Protein AF-A0A958LF62-F1 (afdb_monomer_lite)

Structure (mmCIF, N/CA/C/O backbone):
data_AF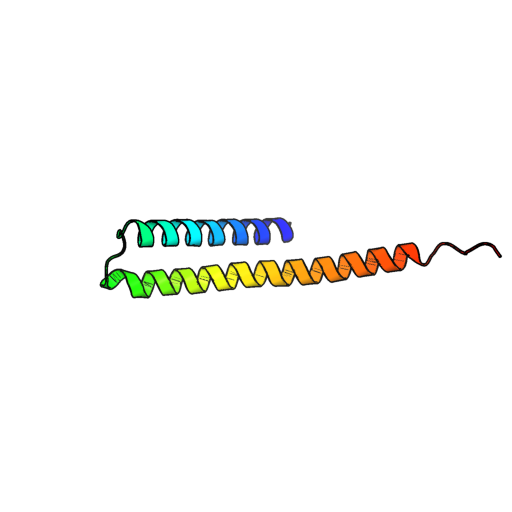-A0A958LF62-F1
#
_entry.id   AF-A0A958LF62-F1
#
loop_
_atom_site.group_PDB
_atom_site.id
_atom_site.type_symbol
_atom_site.label_atom_id
_atom_site.label_alt_id
_atom_site.label_comp_id
_atom_site.label_asym_id
_atom_site.label_entity_id
_atom_site.label_seq_id
_atom_site.pdbx_PDB_ins_code
_atom_site.Cartn_x
_atom_site.Cartn_y
_atom_site.Cartn_z
_atom_site.occupancy
_atom_site.B_iso_or_equiv
_atom_site.auth_seq_id
_atom_site.auth_comp_id
_atom_site.auth_asym_id
_atom_site.auth_atom_id
_atom_site.pdbx_PDB_model_num
ATOM 1 N N . MET A 1 1 ? 14.883 -13.045 -8.583 1.00 45.78 1 MET A N 1
ATOM 2 C CA . MET A 1 1 ? 14.166 -13.258 -7.300 1.00 45.78 1 MET A CA 1
ATOM 3 C C . MET A 1 1 ? 13.753 -11.952 -6.604 1.00 45.78 1 MET A C 1
ATOM 5 O O . MET A 1 1 ? 12.655 -11.908 -6.072 1.00 45.78 1 MET A O 1
ATOM 9 N N . ALA A 1 2 ? 14.541 -10.866 -6.650 1.00 54.31 2 ALA A N 1
ATOM 10 C CA . ALA A 1 2 ? 14.210 -9.602 -5.963 1.00 54.31 2 ALA A CA 1
ATOM 11 C C . ALA A 1 2 ? 12.907 -8.903 -6.425 1.00 54.31 2 ALA A C 1
ATOM 13 O O . ALA A 1 2 ? 12.254 -8.239 -5.624 1.00 54.31 2 ALA A O 1
ATOM 14 N N . ASN A 1 3 ? 12.500 -9.062 -7.692 1.00 57.47 3 ASN A N 1
ATOM 15 C CA . ASN A 1 3 ? 11.309 -8.386 -8.226 1.00 57.47 3 ASN A CA 1
ATOM 16 C C . ASN A 1 3 ? 9.986 -9.007 -7.733 1.00 57.47 3 ASN A C 1
ATOM 18 O O . ASN A 1 3 ? 9.025 -8.286 -7.489 1.00 57.47 3 ASN A O 1
ATOM 22 N N . GLN A 1 4 ? 9.955 -10.327 -7.510 1.00 57.78 4 GLN A N 1
ATOM 23 C CA . GLN A 1 4 ? 8.778 -11.021 -6.964 1.00 57.78 4 GLN A CA 1
ATOM 24 C C . GLN A 1 4 ? 8.512 -10.644 -5.503 1.00 57.78 4 GLN A C 1
ATOM 26 O O . GLN A 1 4 ? 7.361 -10.473 -5.123 1.00 57.78 4 GLN A O 1
ATOM 31 N N . ALA A 1 5 ? 9.564 -10.456 -4.700 1.00 64.31 5 ALA A N 1
ATOM 32 C CA . ALA A 1 5 ? 9.421 -10.066 -3.298 1.00 64.31 5 ALA A CA 1
ATOM 33 C C . ALA A 1 5 ? 8.837 -8.649 -3.137 1.00 64.31 5 ALA A C 1
ATOM 35 O O . ALA A 1 5 ? 8.020 -8.418 -2.251 1.00 64.31 5 ALA A O 1
ATOM 36 N N . LYS A 1 6 ? 9.210 -7.705 -4.016 1.00 71.00 6 LYS A N 1
ATOM 37 C CA . LYS A 1 6 ? 8.646 -6.344 -4.012 1.00 71.00 6 LYS A CA 1
ATOM 38 C C . LYS A 1 6 ? 7.194 -6.317 -4.487 1.00 71.00 6 LYS A C 1
ATOM 40 O O . LYS A 1 6 ? 6.386 -5.629 -3.876 1.00 71.00 6 LYS A O 1
ATOM 45 N N . ALA A 1 7 ? 6.860 -7.093 -5.519 1.00 67.44 7 ALA A N 1
ATOM 46 C CA . ALA A 1 7 ? 5.481 -7.234 -5.983 1.00 67.44 7 ALA A CA 1
ATOM 47 C C . ALA A 1 7 ? 4.587 -7.860 -4.900 1.00 67.44 7 ALA A C 1
ATOM 49 O O . ALA A 1 7 ? 3.549 -7.298 -4.573 1.00 67.44 7 ALA A O 1
ATOM 50 N N . ALA A 1 8 ? 5.036 -8.945 -4.259 1.00 72.75 8 ALA A N 1
ATOM 51 C CA . ALA A 1 8 ? 4.331 -9.533 -3.121 1.00 72.75 8 ALA A CA 1
ATOM 52 C C . ALA A 1 8 ? 4.149 -8.516 -1.981 1.00 72.75 8 ALA A C 1
ATOM 54 O O . ALA A 1 8 ? 3.053 -8.377 -1.451 1.00 72.75 8 ALA A O 1
ATOM 55 N N . SER A 1 9 ? 5.185 -7.727 -1.672 1.00 87.38 9 SER A N 1
ATOM 56 C CA . SER A 1 9 ? 5.102 -6.675 -0.653 1.00 87.38 9 SER A CA 1
ATOM 57 C C . SER A 1 9 ? 4.120 -5.554 -1.020 1.00 87.38 9 SER A C 1
ATOM 59 O O . SER A 1 9 ? 3.434 -5.037 -0.137 1.00 87.38 9 SER A O 1
ATOM 61 N N . PHE A 1 10 ? 4.012 -5.179 -2.298 1.00 93.75 10 PHE A N 1
ATOM 62 C CA . PHE A 1 10 ? 3.009 -4.219 -2.759 1.00 93.75 10 PHE A CA 1
ATOM 63 C C . PHE A 1 10 ? 1.595 -4.775 -2.589 1.00 93.75 10 PHE A C 1
ATOM 65 O O . PHE A 1 10 ? 0.789 -4.142 -1.914 1.00 93.75 10 PHE A O 1
ATOM 72 N N . GLU A 1 11 ? 1.323 -5.963 -3.136 1.00 94.62 11 GLU A N 1
ATOM 73 C CA . GLU A 1 11 ? -0.001 -6.597 -3.096 1.00 94.62 11 GLU A CA 1
ATOM 74 C C . GLU A 1 11 ? -0.481 -6.824 -1.658 1.00 94.62 11 GLU A C 1
ATOM 76 O O . GLU A 1 11 ? -1.620 -6.521 -1.306 1.00 94.62 11 GLU A O 1
ATOM 81 N N . GLU A 1 12 ? 0.408 -7.288 -0.779 1.00 94.88 12 GLU A N 1
ATOM 82 C CA . GLU A 1 12 ? 0.100 -7.483 0.638 1.00 94.88 12 GLU A CA 1
ATOM 83 C C . GLU A 1 12 ? -0.282 -6.177 1.340 1.00 94.88 12 GLU A C 1
ATOM 85 O O . GLU A 1 12 ? -1.225 -6.150 2.133 1.00 94.88 12 GLU A O 1
ATOM 90 N N . ASN A 1 13 ? 0.447 -5.087 1.083 1.00 96.25 13 ASN A N 1
ATOM 91 C CA . ASN A 1 13 ? 0.155 -3.796 1.703 1.00 96.25 13 ASN A CA 1
ATOM 92 C C . ASN A 1 13 ? -1.066 -3.122 1.078 1.00 96.25 13 ASN A C 1
ATOM 94 O O . ASN A 1 13 ? -1.851 -2.518 1.805 1.00 96.25 13 ASN A O 1
ATOM 98 N N . PHE A 1 14 ? -1.281 -3.282 -0.225 1.00 96.88 14 PHE A N 1
ATOM 99 C CA . PHE A 1 14 ? -2.477 -2.793 -0.897 1.00 96.88 14 PHE A CA 1
ATOM 100 C C . PHE A 1 14 ? -3.731 -3.480 -0.349 1.00 96.88 14 PHE A C 1
ATOM 102 O O . PHE A 1 14 ? -4.662 -2.806 0.084 1.00 96.88 14 PHE A O 1
ATOM 109 N N . LYS A 1 15 ? -3.698 -4.808 -0.198 1.00 96.50 15 LYS A N 1
ATOM 110 C CA . LYS A 1 15 ? -4.794 -5.575 0.405 1.00 96.50 15 LYS A CA 1
ATOM 111 C C . LYS A 1 15 ? -5.104 -5.153 1.846 1.00 96.50 15 LYS A C 1
ATOM 113 O O . LYS A 1 15 ? -6.265 -5.132 2.253 1.00 96.50 15 LYS A O 1
ATOM 118 N N . LYS A 1 16 ? -4.085 -4.791 2.637 1.00 94.81 16 LYS A N 1
ATOM 119 C CA . LYS A 1 16 ? -4.295 -4.221 3.983 1.00 94.81 16 LYS A CA 1
ATOM 120 C C . LYS A 1 16 ? -5.034 -2.886 3.924 1.00 94.81 16 LYS A C 1
ATOM 122 O O . LYS A 1 16 ? -5.899 -2.644 4.760 1.00 94.81 16 LYS A O 1
ATOM 127 N N . LEU A 1 17 ? -4.706 -2.031 2.955 1.00 96.88 17 LEU A N 1
ATOM 128 C CA . LEU A 1 17 ? -5.384 -0.748 2.762 1.00 96.88 17 LEU A CA 1
ATOM 129 C C . LEU A 1 17 ? -6.842 -0.934 2.341 1.00 96.88 17 LEU A C 1
ATOM 131 O O . LEU A 1 17 ? -7.707 -0.240 2.869 1.00 96.88 17 LEU A O 1
ATOM 135 N N . GLU A 1 18 ? -7.123 -1.885 1.449 1.00 97.19 18 GLU A N 1
ATOM 136 C CA . GLU A 1 18 ? -8.493 -2.229 1.047 1.00 97.19 18 GLU A CA 1
ATOM 137 C C . GLU A 1 18 ? -9.324 -2.701 2.242 1.00 97.19 18 GLU A C 1
ATOM 139 O O . GLU A 1 18 ? -10.420 -2.188 2.473 1.00 97.19 18 GLU A O 1
ATOM 144 N N . LEU A 1 19 ? -8.775 -3.618 3.047 1.00 95.69 19 LEU A N 1
ATOM 145 C CA . LEU A 1 19 ? -9.443 -4.111 4.250 1.00 95.69 19 LEU A CA 1
ATOM 146 C C . LEU A 1 19 ? -9.723 -2.975 5.238 1.00 95.69 19 LEU A C 1
ATOM 148 O O . LEU A 1 19 ? -10.838 -2.851 5.734 1.00 95.69 19 LEU A O 1
ATOM 152 N N . LEU A 1 20 ? -8.736 -2.117 5.487 1.00 95.12 20 LEU A N 1
ATOM 153 C CA . LEU A 1 20 ? -8.880 -0.992 6.407 1.00 95.12 20 LEU A CA 1
ATOM 154 C C . LEU A 1 20 ? -9.915 0.026 5.906 1.00 95.12 20 LEU A C 1
ATOM 156 O O . LEU A 1 20 ? -10.706 0.543 6.693 1.00 95.12 20 LEU A O 1
ATOM 160 N N . SER A 1 21 ? -9.954 0.282 4.595 1.00 95.06 21 SER A N 1
ATOM 161 C CA . SER A 1 21 ? -10.988 1.114 3.971 1.00 95.06 21 SER A CA 1
ATOM 162 C C . SER A 1 21 ? -12.381 0.511 4.160 1.00 95.06 21 SER A C 1
ATOM 164 O O . SER A 1 21 ? -13.323 1.236 4.479 1.00 95.06 21 SER A O 1
ATOM 166 N N . GLN A 1 22 ? -12.517 -0.804 3.990 1.00 96.88 22 GLN A N 1
ATOM 167 C CA . GLN A 1 22 ? -13.782 -1.503 4.191 1.00 96.88 22 GLN A CA 1
ATOM 168 C C . GLN A 1 22 ? -14.228 -1.452 5.660 1.00 96.88 22 GLN A C 1
ATOM 170 O O . GLN A 1 22 ? -15.380 -1.144 5.949 1.00 96.88 22 GLN A O 1
ATOM 175 N N . GLU A 1 23 ? -13.318 -1.687 6.606 1.00 94.94 23 GLU A N 1
ATOM 176 C CA . GLU A 1 23 ? -13.610 -1.605 8.041 1.00 94.94 23 GLU A CA 1
ATOM 177 C C . GLU A 1 23 ? -14.036 -0.194 8.480 1.00 94.94 23 GLU A C 1
ATOM 179 O O . GLU A 1 23 ? -14.925 -0.063 9.325 1.00 94.94 23 GLU A O 1
ATOM 184 N N . LEU A 1 24 ? -13.450 0.857 7.892 1.00 92.31 24 LEU A N 1
ATOM 185 C CA . LEU A 1 24 ? -13.878 2.243 8.108 1.00 92.31 24 LEU A CA 1
ATOM 186 C C . LEU A 1 24 ? -15.299 2.490 7.586 1.00 92.31 24 LEU A C 1
ATOM 188 O O . LEU A 1 24 ? -16.116 3.068 8.299 1.00 92.31 24 LEU A O 1
ATOM 192 N N . GLN A 1 25 ? -15.604 2.046 6.363 1.00 94.31 25 GLN A N 1
ATOM 193 C CA . GLN A 1 25 ? -16.930 2.210 5.750 1.00 94.31 25 GLN A CA 1
ATOM 194 C C . GLN A 1 25 ? -18.022 1.455 6.518 1.00 94.31 25 GLN A C 1
ATOM 196 O O . GLN A 1 25 ? -19.124 1.971 6.702 1.00 94.31 25 GLN A O 1
ATOM 201 N N . ASP A 1 26 ? -17.688 0.270 7.026 1.00 96.38 26 ASP A N 1
ATOM 202 C CA . ASP A 1 26 ? -18.585 -0.568 7.820 1.00 96.38 26 ASP A CA 1
ATOM 203 C C . ASP A 1 26 ? -18.730 -0.088 9.279 1.00 96.38 26 ASP A C 1
ATOM 205 O O . ASP A 1 26 ? -19.423 -0.734 10.066 1.00 96.38 26 ASP A O 1
ATOM 209 N N . ASN A 1 27 ? -18.085 1.023 9.667 1.00 93.06 27 ASN A N 1
ATOM 210 C CA . ASN A 1 27 ? -18.032 1.535 11.044 1.00 93.06 27 ASN A CA 1
ATOM 211 C C . ASN A 1 27 ? -17.540 0.490 12.069 1.00 93.06 27 ASN A C 1
ATOM 213 O O . ASN A 1 27 ? -17.995 0.461 13.213 1.00 93.06 27 ASN A O 1
ATOM 217 N N . LYS A 1 28 ? -16.606 -0.381 11.666 1.00 94.75 28 LYS A N 1
ATOM 218 C CA . LYS A 1 28 ? -16.021 -1.432 12.522 1.00 94.75 28 LYS A CA 1
ATOM 219 C C . LYS A 1 28 ? -14.835 -0.949 13.357 1.00 94.75 28 LYS A C 1
ATOM 221 O O . LYS A 1 28 ? -14.372 -1.687 14.219 1.00 94.75 28 LYS A O 1
ATOM 226 N N . ILE A 1 29 ? -14.337 0.257 13.091 1.00 91.75 29 ILE A N 1
ATOM 227 C CA . ILE A 1 29 ? -13.195 0.850 13.791 1.00 91.75 29 ILE A CA 1
ATOM 228 C C . ILE A 1 29 ? -13.706 1.806 14.862 1.00 91.75 29 ILE A C 1
ATOM 230 O O . ILE A 1 29 ? -14.430 2.759 14.568 1.00 91.75 29 ILE A O 1
ATOM 234 N N . THR A 1 30 ? -13.314 1.566 16.109 1.00 94.06 30 THR A N 1
ATOM 235 C CA . THR A 1 30 ? -13.646 2.457 17.226 1.00 94.06 30 THR A CA 1
ATOM 236 C C . THR A 1 30 ? -12.761 3.713 17.239 1.00 94.06 30 THR A C 1
ATOM 238 O O . THR A 1 30 ? -11.709 3.763 16.602 1.00 94.06 30 THR A O 1
ATOM 241 N N . ILE A 1 31 ? -13.161 4.748 17.992 1.00 91.44 31 ILE A N 1
ATOM 242 C CA . ILE A 1 31 ? -12.373 5.989 18.160 1.00 91.44 31 ILE A CA 1
ATOM 243 C C . ILE A 1 31 ? -10.953 5.687 18.669 1.00 91.44 31 ILE A C 1
ATOM 245 O O . ILE A 1 31 ? -9.987 6.250 18.152 1.00 91.44 31 ILE A O 1
ATOM 249 N N . ASP A 1 32 ? -10.824 4.777 19.639 1.00 94.81 32 ASP A N 1
ATOM 250 C CA . ASP A 1 32 ? -9.535 4.404 20.234 1.00 94.81 32 ASP A CA 1
ATOM 251 C C . ASP A 1 32 ? -8.631 3.670 19.229 1.00 94.81 32 ASP A C 1
ATOM 253 O O . ASP A 1 32 ? -7.406 3.807 19.252 1.00 94.81 32 ASP A O 1
ATOM 257 N N . GLU A 1 33 ? -9.234 2.934 18.294 1.00 94.25 33 GLU A N 1
ATOM 258 C CA . GLU A 1 33 ? -8.531 2.213 17.233 1.00 94.25 33 GLU A CA 1
ATOM 259 C C . GLU A 1 33 ? -8.223 3.088 16.014 1.00 94.25 33 GLU A C 1
ATOM 261 O O . GLU A 1 33 ? -7.355 2.745 15.212 1.00 94.25 33 GLU A O 1
ATOM 266 N N . LEU A 1 34 ? -8.873 4.242 15.861 1.00 92.44 34 LEU A N 1
ATOM 267 C CA . LEU A 1 34 ? -8.724 5.062 14.663 1.00 92.44 34 LEU A CA 1
ATOM 268 C C . LEU A 1 34 ? -7.273 5.520 14.459 1.00 92.44 34 LEU A C 1
ATOM 270 O O . LEU A 1 34 ? -6.709 5.369 13.377 1.00 92.44 34 LEU A O 1
ATOM 274 N N . VAL A 1 35 ? -6.632 6.036 15.510 1.00 94.69 35 VAL A N 1
ATOM 275 C CA . VAL A 1 35 ? -5.237 6.503 15.443 1.00 94.69 35 VAL A CA 1
ATOM 276 C C . VAL A 1 35 ? -4.254 5.382 15.064 1.00 94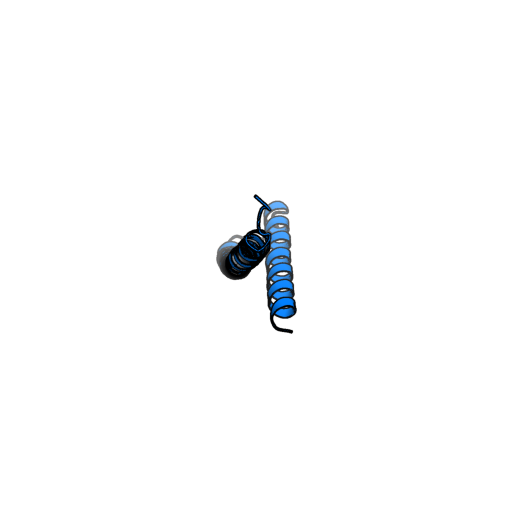.69 35 VAL A C 1
ATOM 278 O O . VAL A 1 35 ? -3.466 5.596 14.135 1.00 94.69 35 VAL A O 1
ATOM 281 N N . PRO A 1 36 ? -4.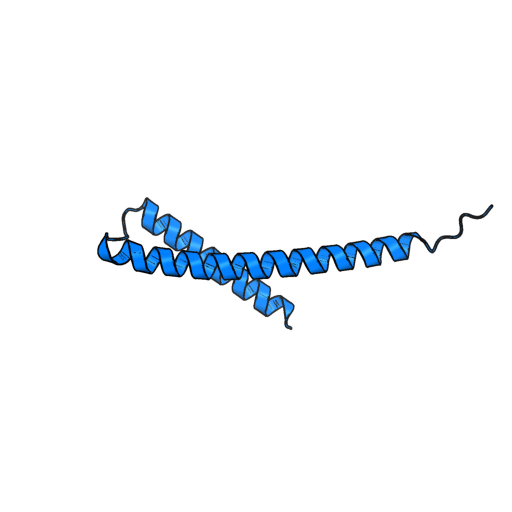233 4.208 15.730 1.00 95.56 36 PRO A N 1
ATOM 28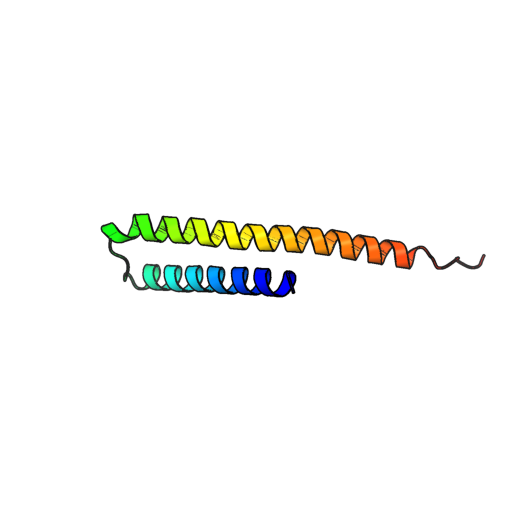2 C CA . PRO A 1 36 ? -3.329 3.127 15.341 1.00 95.56 36 PRO A CA 1
ATOM 283 C C . PRO A 1 36 ? -3.613 2.600 13.929 1.00 95.56 36 PRO A C 1
ATOM 285 O O . PRO A 1 36 ? -2.669 2.427 13.159 1.00 95.56 36 PRO A O 1
ATOM 288 N N . ARG A 1 37 ? -4.883 2.461 13.530 1.00 94.19 37 ARG A N 1
ATOM 289 C CA . ARG A 1 37 ? -5.256 2.000 12.182 1.00 94.19 37 ARG A CA 1
ATOM 290 C C . ARG A 1 37 ? -4.776 2.960 11.093 1.00 94.19 37 ARG A C 1
ATOM 292 O O . ARG A 1 37 ? -4.172 2.541 10.108 1.00 94.19 37 ARG A O 1
ATOM 299 N N . ILE A 1 38 ? -4.926 4.267 11.292 1.00 94.06 38 ILE A N 1
ATOM 300 C CA . ILE A 1 38 ? -4.399 5.254 10.340 1.00 94.06 38 ILE A CA 1
ATOM 301 C C . ILE A 1 38 ? -2.862 5.215 10.271 1.00 94.06 38 ILE A C 1
ATOM 303 O O . ILE A 1 38 ? -2.299 5.368 9.187 1.00 94.06 38 ILE A O 1
ATOM 307 N N . LYS A 1 39 ? -2.153 4.954 11.380 1.00 96.06 39 LYS A N 1
ATOM 308 C CA . LYS A 1 39 ? -0.687 4.771 11.345 1.00 96.06 39 LYS A CA 1
ATOM 309 C C . LYS A 1 39 ? -0.276 3.558 10.511 1.00 96.06 39 LYS A C 1
ATOM 311 O O . LYS A 1 39 ? 0.674 3.661 9.732 1.00 96.06 39 LYS A O 1
ATOM 316 N N . GLU A 1 40 ? -0.986 2.442 10.647 1.00 94.19 40 GLU A N 1
ATOM 317 C CA . GLU A 1 40 ? -0.771 1.246 9.824 1.00 94.19 40 GLU A CA 1
ATOM 318 C C . GLU A 1 40 ? -1.019 1.540 8.342 1.00 94.19 40 GLU A C 1
ATOM 320 O O . GLU A 1 40 ? -0.183 1.204 7.502 1.00 94.19 40 GLU A O 1
ATOM 325 N N . ALA A 1 41 ? -2.100 2.258 8.024 1.00 95.56 41 ALA A N 1
ATOM 326 C CA . ALA A 1 41 ? -2.396 2.681 6.659 1.00 95.56 41 ALA A CA 1
ATOM 327 C C . ALA A 1 41 ? -1.276 3.558 6.075 1.00 95.56 41 ALA A C 1
ATOM 329 O O . ALA A 1 41 ? -0.810 3.327 4.961 1.00 95.56 41 ALA A O 1
ATOM 330 N N . VAL A 1 42 ? -0.769 4.530 6.839 1.00 97.25 42 VAL A N 1
ATOM 331 C CA . VAL A 1 42 ? 0.356 5.374 6.404 1.00 97.25 42 VAL A CA 1
ATOM 332 C C . VAL A 1 42 ? 1.611 4.540 6.135 1.00 97.25 42 VAL A C 1
ATOM 334 O O . VAL A 1 42 ? 2.320 4.805 5.161 1.00 97.25 42 VAL A O 1
ATOM 337 N N . ALA A 1 43 ? 1.903 3.537 6.966 1.00 96.12 43 ALA A N 1
ATOM 338 C CA . ALA A 1 43 ? 3.039 2.644 6.751 1.00 96.12 43 ALA A CA 1
ATOM 339 C C . ALA A 1 43 ? 2.873 1.805 5.472 1.00 96.12 43 ALA A C 1
ATOM 341 O O . ALA A 1 43 ? 3.794 1.756 4.655 1.00 96.12 43 ALA A O 1
ATOM 342 N N . ALA A 1 44 ? 1.691 1.224 5.255 1.00 95.81 44 ALA A N 1
ATOM 343 C CA . ALA A 1 44 ? 1.379 0.458 4.051 1.00 95.81 44 ALA A CA 1
ATOM 344 C C . ALA A 1 44 ? 1.466 1.325 2.780 1.00 95.81 44 ALA A C 1
ATOM 346 O O . ALA A 1 44 ? 2.134 0.940 1.822 1.00 95.81 44 ALA A O 1
ATOM 347 N N . ILE A 1 45 ? 0.909 2.543 2.798 1.00 95.75 45 ILE A N 1
ATOM 348 C CA . ILE A 1 45 ? 0.990 3.495 1.674 1.00 95.75 45 ILE A CA 1
ATOM 349 C C . ILE A 1 45 ? 2.444 3.830 1.335 1.00 95.75 45 ILE A C 1
ATOM 351 O O . ILE A 1 45 ? 2.794 3.913 0.158 1.00 95.75 45 ILE A O 1
ATOM 355 N N . LYS A 1 46 ? 3.305 4.032 2.341 1.00 96.12 46 LYS A N 1
ATOM 356 C CA . LYS A 1 46 ? 4.733 4.303 2.109 1.00 96.12 46 LYS A CA 1
ATOM 357 C C . LYS A 1 46 ? 5.411 3.152 1.372 1.00 96.12 46 LYS A C 1
ATOM 359 O O . LYS A 1 46 ? 6.182 3.410 0.452 1.00 96.12 46 LYS A O 1
ATOM 364 N N . ILE A 1 47 ? 5.104 1.911 1.747 1.00 94.88 47 ILE A N 1
ATOM 365 C CA . ILE A 1 47 ? 5.643 0.725 1.073 1.00 94.88 47 ILE A CA 1
ATOM 366 C C . ILE A 1 47 ? 5.137 0.668 -0.370 1.00 94.88 47 ILE A C 1
ATOM 368 O O . ILE A 1 47 ? 5.950 0.565 -1.287 1.00 94.88 47 ILE A O 1
ATOM 372 N N . CYS A 1 48 ? 3.826 0.820 -0.583 1.00 95.31 48 CYS A N 1
ATOM 373 C CA . CYS A 1 48 ? 3.241 0.814 -1.923 1.00 95.31 48 CYS A CA 1
ATOM 374 C C . CYS A 1 48 ? 3.885 1.878 -2.826 1.00 95.31 48 CYS A C 1
ATOM 376 O O . CYS A 1 48 ? 4.314 1.566 -3.934 1.00 95.31 48 CYS A O 1
ATOM 378 N N . LYS A 1 49 ? 4.028 3.116 -2.331 1.00 95.25 49 LYS A N 1
ATOM 379 C CA . LYS A 1 49 ? 4.705 4.203 -3.055 1.00 95.25 49 LYS A CA 1
ATOM 380 C C . LYS A 1 49 ? 6.155 3.872 -3.394 1.00 95.25 49 LYS A C 1
ATOM 382 O O . LYS A 1 49 ? 6.583 4.152 -4.505 1.00 95.25 49 LYS A O 1
ATOM 387 N N . GLY A 1 50 ? 6.898 3.267 -2.468 1.00 93.56 50 GLY A N 1
ATOM 388 C CA . GLY A 1 50 ? 8.273 2.841 -2.729 1.00 93.56 50 GLY A CA 1
ATOM 389 C C . GLY A 1 50 ? 8.360 1.848 -3.890 1.00 93.56 50 GLY A C 1
ATOM 390 O O . GLY A 1 50 ? 9.168 2.031 -4.793 1.00 93.56 50 GLY A O 1
ATOM 391 N N . VAL A 1 51 ? 7.480 0.842 -3.913 1.00 94.19 51 VAL A N 1
ATOM 392 C CA . VAL A 1 51 ? 7.455 -0.148 -5.002 1.00 94.19 51 VAL A CA 1
ATOM 393 C C . VAL A 1 51 ? 7.046 0.481 -6.336 1.00 94.19 51 VAL A C 1
ATOM 395 O O . VAL A 1 51 ? 7.637 0.142 -7.362 1.00 94.19 51 VAL A O 1
ATOM 398 N N . LEU A 1 52 ? 6.080 1.405 -6.339 1.00 93.75 52 LEU A N 1
ATOM 399 C CA . LEU A 1 52 ? 5.671 2.120 -7.554 1.00 93.75 52 LEU A CA 1
ATOM 400 C C . LEU A 1 52 ? 6.815 2.964 -8.121 1.00 93.75 52 LEU A C 1
ATOM 402 O O . LEU A 1 52 ? 7.125 2.825 -9.299 1.00 93.75 52 LEU A O 1
ATOM 406 N N . ASN A 1 53 ? 7.496 3.747 -7.283 1.00 94.56 53 ASN A N 1
ATOM 407 C CA . ASN A 1 53 ? 8.634 4.565 -7.708 1.00 94.56 53 ASN A CA 1
ATOM 408 C C . ASN A 1 53 ? 9.785 3.702 -8.255 1.00 94.56 53 ASN A C 1
ATOM 410 O O . ASN A 1 53 ? 10.363 4.013 -9.292 1.00 94.56 53 ASN A O 1
ATOM 414 N N . ASP A 1 54 ? 10.097 2.586 -7.588 1.00 92.94 54 ASP A N 1
ATOM 415 C CA . ASP A 1 54 ? 11.108 1.634 -8.063 1.00 92.94 54 ASP A CA 1
ATOM 416 C C . ASP A 1 54 ? 10.725 1.007 -9.413 1.00 92.94 54 ASP A C 1
ATOM 418 O O . ASP A 1 54 ? 11.593 0.636 -10.203 1.00 92.94 54 ASP A O 1
ATOM 422 N N . THR A 1 55 ? 9.427 0.818 -9.654 1.00 93.25 55 THR A N 1
ATOM 423 C CA . THR A 1 55 ? 8.910 0.252 -10.905 1.00 93.25 55 THR A CA 1
ATOM 424 C C . THR A 1 55 ? 8.960 1.283 -12.023 1.00 93.25 55 THR A C 1
ATOM 426 O O . THR A 1 55 ? 9.404 0.960 -13.120 1.00 93.25 55 THR A O 1
ATOM 429 N N . GLU A 1 56 ? 8.573 2.525 -11.735 1.00 94.69 56 GLU A N 1
ATOM 430 C CA . GLU A 1 56 ? 8.690 3.654 -12.657 1.00 94.69 56 GLU A CA 1
ATOM 431 C C . GLU A 1 56 ? 10.142 3.853 -13.107 1.00 94.69 56 GLU A C 1
ATOM 433 O O . GLU A 1 56 ? 10.402 3.908 -14.306 1.00 94.69 56 GLU A O 1
ATOM 438 N N . ALA A 1 57 ? 11.101 3.846 -12.174 1.00 94.94 57 ALA A N 1
ATOM 439 C CA . ALA A 1 57 ? 12.523 3.970 -12.496 1.00 94.94 57 ALA A CA 1
ATOM 440 C C . ALA A 1 57 ? 13.003 2.882 -13.473 1.00 94.94 57 ALA A C 1
ATOM 442 O O . ALA A 1 57 ? 13.674 3.182 -14.456 1.00 94.94 57 ALA A O 1
ATOM 443 N N . LYS A 1 58 ? 12.596 1.626 -13.257 1.00 93.31 58 LYS A N 1
ATOM 444 C CA . LYS A 1 58 ? 12.936 0.516 -14.162 1.00 93.31 58 LYS A CA 1
ATOM 445 C C . LYS A 1 58 ? 12.280 0.645 -15.53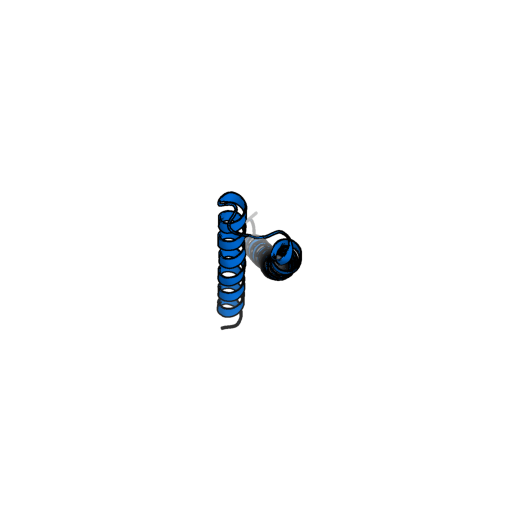1 1.00 93.31 58 LYS A C 1
ATOM 447 O O . LYS A 1 58 ? 12.884 0.268 -16.524 1.00 93.31 58 LYS A O 1
ATOM 452 N N . LEU A 1 59 ? 11.044 1.139 -15.600 1.00 94.81 59 LEU A N 1
ATOM 453 C CA . LEU A 1 59 ? 10.376 1.365 -16.884 1.00 94.81 59 LEU A CA 1
ATOM 454 C C . LEU A 1 59 ? 11.082 2.451 -17.694 1.00 94.81 59 LEU A C 1
ATOM 456 O O . LEU A 1 59 ? 11.203 2.312 -18.906 1.00 94.81 59 LEU A O 1
ATOM 460 N N . ILE A 1 60 ? 11.586 3.494 -17.032 1.00 95.94 60 ILE A N 1
ATOM 461 C CA . ILE A 1 60 ? 12.406 4.523 -17.679 1.00 95.94 60 ILE A CA 1
ATOM 462 C C . ILE A 1 60 ? 13.693 3.908 -18.248 1.00 95.94 60 ILE A C 1
ATOM 464 O O . ILE A 1 60 ? 14.035 4.188 -19.393 1.00 95.94 60 ILE A O 1
ATOM 468 N N . GLU A 1 61 ? 14.378 3.046 -17.489 1.00 95.69 61 GLU A N 1
ATOM 469 C CA . GLU A 1 61 ? 15.571 2.328 -17.969 1.00 95.69 61 GLU A CA 1
ATOM 470 C C . GLU A 1 61 ? 15.253 1.443 -19.183 1.00 95.69 61 GLU A C 1
ATOM 472 O O . GLU A 1 61 ? 15.920 1.554 -20.207 1.00 95.69 61 GLU A O 1
ATOM 477 N N . ILE A 1 62 ? 14.185 0.641 -19.110 1.00 95.06 62 ILE A N 1
ATOM 478 C CA . ILE A 1 62 ? 13.746 -0.233 -20.211 1.00 95.06 62 ILE A CA 1
ATOM 479 C C . ILE A 1 62 ? 13.398 0.578 -21.464 1.00 95.06 62 ILE A C 1
ATOM 481 O O . ILE A 1 62 ? 13.764 0.181 -22.566 1.00 95.06 62 ILE A O 1
ATOM 485 N N . ASN A 1 63 ? 12.706 1.711 -21.318 1.00 94.56 63 ASN A N 1
ATOM 486 C CA . ASN A 1 63 ? 12.385 2.575 -22.455 1.00 94.56 63 ASN A CA 1
ATOM 487 C C . ASN A 1 63 ? 13.651 3.146 -23.101 1.00 94.56 63 ASN A C 1
ATOM 489 O O . ASN A 1 63 ? 13.733 3.188 -24.322 1.00 94.56 63 ASN A O 1
ATOM 493 N N . LYS A 1 64 ? 14.655 3.528 -22.305 1.00 94.56 64 LYS A N 1
ATOM 494 C CA . LYS A 1 64 ? 15.940 4.006 -22.827 1.00 94.56 64 LYS A CA 1
ATOM 495 C C . LYS A 1 64 ? 16.691 2.910 -23.583 1.00 94.56 64 LYS A C 1
ATOM 497 O O . LYS A 1 64 ? 17.208 3.166 -24.663 1.00 94.56 64 LYS A O 1
ATOM 502 N N . GLU A 1 65 ? 16.721 1.692 -23.039 1.00 94.06 65 GLU A N 1
ATOM 503 C CA . GLU A 1 65 ? 17.285 0.527 -23.736 1.00 94.06 65 GLU A CA 1
ATOM 504 C C . GLU A 1 65 ? 16.547 0.262 -25.055 1.00 94.06 65 GLU A C 1
ATOM 506 O O . GLU A 1 65 ? 17.174 -0.037 -26.067 1.00 94.06 65 GLU A O 1
ATOM 511 N N . PHE A 1 66 ? 15.221 0.409 -25.066 1.00 92.06 66 PHE A N 1
ATOM 512 C CA . PHE A 1 66 ? 14.409 0.242 -26.269 1.00 92.06 66 PHE A CA 1
ATOM 513 C C . PHE A 1 66 ? 14.705 1.312 -27.332 1.00 92.06 66 PHE A C 1
ATOM 515 O O . PHE A 1 66 ? 14.891 0.971 -28.496 1.00 92.06 66 PHE A O 1
ATOM 522 N N . GLU A 1 67 ? 14.817 2.583 -26.938 1.00 92.50 67 GLU A N 1
ATOM 523 C CA . GLU A 1 67 ? 15.195 3.684 -27.836 1.00 92.50 67 GLU A CA 1
ATOM 524 C C . GLU A 1 67 ? 16.594 3.477 -28.440 1.00 92.50 67 GLU A C 1
ATOM 526 O O . GLU A 1 67 ? 16.790 3.708 -29.630 1.00 92.50 67 GLU A O 1
ATOM 531 N N . GLU A 1 68 ? 17.568 3.001 -27.657 1.00 90.31 68 GLU A N 1
ATOM 532 C CA . GLU A 1 68 ? 18.925 2.716 -28.147 1.00 90.31 68 GLU A CA 1
ATOM 533 C C . GLU A 1 68 ? 18.941 1.608 -29.217 1.00 90.31 68 GLU A C 1
ATOM 535 O O . GLU A 1 68 ? 19.713 1.694 -30.173 1.00 90.31 68 GLU A O 1
ATOM 540 N N . LEU A 1 69 ? 18.050 0.614 -29.114 1.00 86.12 69 LEU A N 1
ATOM 541 C CA . LEU A 1 69 ? 17.894 -0.448 -30.116 1.00 86.12 69 LEU A CA 1
ATOM 542 C C . LEU A 1 69 ? 17.271 0.047 -31.435 1.00 86.12 69 LEU A C 1
ATOM 544 O O . LEU A 1 69 ? 17.557 -0.518 -32.490 1.00 86.12 69 LEU A O 1
ATOM 548 N N . GLU A 1 70 ? 16.440 1.093 -31.409 1.00 71.31 70 GLU A N 1
ATOM 549 C CA . GLU A 1 70 ? 15.843 1.679 -32.622 1.00 71.31 70 GLU A CA 1
ATOM 550 C C . GLU A 1 70 ? 16.835 2.541 -33.432 1.00 71.31 70 GLU A C 1
ATOM 552 O O . GLU A 1 70 ? 16.622 2.768 -34.623 1.00 71.31 70 GLU A O 1
ATOM 557 N N . VAL A 1 71 ? 17.946 2.983 -32.830 1.00 61.06 71 VAL A N 1
ATOM 558 C CA . VAL A 1 71 ? 18.951 3.856 -33.475 1.00 61.06 71 VAL A CA 1
ATOM 559 C C . VAL A 1 71 ? 19.955 3.075 -34.354 1.00 61.06 71 VAL A C 1
ATOM 561 O O . VAL A 1 71 ? 20.669 3.679 -35.151 1.00 61.06 71 VAL A O 1
ATOM 564 N N . GLU A 1 72 ? 19.993 1.738 -34.290 1.00 57.12 72 GLU A N 1
ATOM 565 C CA . GLU A 1 72 ? 20.975 0.901 -35.014 1.00 57.12 72 GLU A CA 1
ATOM 566 C C . GLU A 1 72 ? 20.581 0.461 -36.441 1.00 57.12 72 GLU A C 1
ATOM 568 O O . GLU A 1 72 ? 21.315 -0.308 -37.065 1.00 57.12 72 GLU A O 1
ATOM 573 N N . LEU A 1 73 ? 19.478 0.949 -37.019 1.00 53.66 73 LEU A N 1
ATOM 574 C CA . LEU A 1 73 ? 19.214 0.734 -38.448 1.00 53.66 73 LEU A CA 1
ATOM 575 C C . LEU A 1 73 ? 19.861 1.859 -39.271 1.00 53.66 73 LEU A C 1
ATOM 577 O O . LEU A 1 73 ? 19.342 2.978 -39.256 1.00 53.66 73 LEU A O 1
ATOM 581 N N . PRO A 1 74 ? 20.962 1.607 -40.013 1.00 56.81 74 PRO A N 1
ATOM 582 C CA . PRO A 1 74 ? 21.403 2.556 -41.020 1.00 56.81 74 PRO A CA 1
ATOM 583 C C . PRO A 1 74 ? 20.251 2.736 -42.009 1.00 56.81 74 PRO A C 1
ATOM 585 O O . PRO A 1 74 ? 19.808 1.785 -42.653 1.00 56.81 74 PRO A O 1
ATOM 588 N N . SER A 1 75 ? 19.725 3.956 -42.095 1.00 59.56 75 SER A N 1
ATOM 589 C CA . SER A 1 75 ? 18.927 4.358 -43.241 1.00 59.56 75 SER A CA 1
ATOM 590 C C . SER A 1 75 ? 19.865 4.316 -44.439 1.00 59.56 75 SER A C 1
ATOM 592 O O . SER A 1 75 ? 20.738 5.175 -44.557 1.00 59.56 75 SER A O 1
ATOM 594 N N . ASP A 1 76 ? 19.738 3.270 -45.252 1.00 58.88 76 ASP A N 1
ATOM 595 C CA . ASP A 1 76 ? 20.399 3.163 -46.546 1.00 58.88 76 ASP A CA 1
ATOM 596 C C . ASP A 1 76 ? 20.025 4.391 -47.401 1.00 58.88 76 ASP A C 1
ATOM 598 O O . ASP A 1 76 ? 18.961 4.422 -48.019 1.00 58.88 76 ASP A O 1
ATOM 602 N N . GLU A 1 77 ? 20.901 5.399 -47.421 1.00 45.12 77 GLU A N 1
ATOM 603 C CA . GLU A 1 77 ? 21.046 6.400 -48.490 1.00 45.12 77 GLU A CA 1
ATOM 604 C C . GLU A 1 77 ? 22.529 6.604 -48.827 1.00 45.12 77 GLU A C 1
ATOM 606 O O . GLU A 1 77 ? 23.337 6.859 -47.903 1.00 45.12 77 GLU A O 1
#

Secondary structure (DSSP, 8-state):
-HHHHHHHHHHHHHHHHHHHHHHHHTT-S-HHHHHHHHHHHHHHHHHHHHHHHHHHHHHHHHHHHHHHHHTT-----

Foldseek 3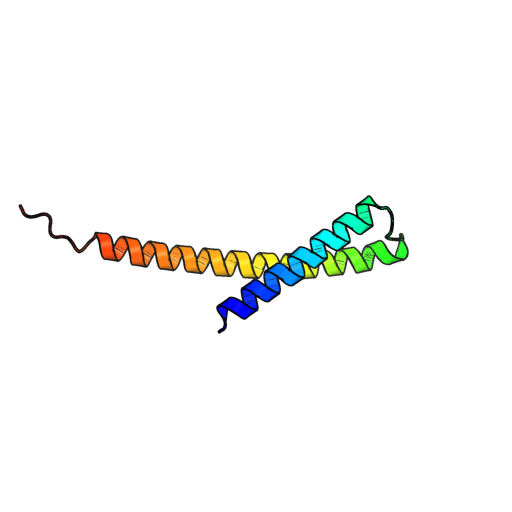Di:
DVLVVLVVLLVVLVVLLVVLVVCVVVVVADPVRPVVSVVSNVVSVVSNVVSVVVVVVVVVVVVVVVVVVVPPDPPDD

pLDDT: mean 87.17, std 14.67, range [45.12, 97.25]

Sequence (77 aa):
MANQAKAASFEENFKKLELLSQELQDNKITIDELVPRIKEAVAAIKICKGVLNDTEAKLIEINKEFEELEVELPSDE

Radius of gyration: 20.53 Å; chains: 1; bounding box: 40×20×69 Å